Protein AF-0000000066303481 (afdb_homodimer)

pLDDT: mean 71.55, std 24.43, range [26.08, 97.5]

Solvent-accessible surface area (backbone atoms only — not comparable to full-atom values): 9190 Å² total; per-residue (Å²): 122,59,76,39,44,58,74,40,39,57,67,43,43,41,75,41,32,70,63,51,50,58,46,12,65,75,36,49,24,37,29,19,54,94,85,34,81,45,30,33,34,26,23,38,68,60,52,52,52,43,48,52,50,42,48,51,49,40,48,67,70,23,81,76,60,73,70,57,65,57,45,23,50,47,43,28,49,46,52,54,51,45,55,55,58,61,76,99,122,56,75,40,43,57,74,40,40,59,67,42,41,40,74,40,31,68,62,51,50,58,46,12,65,75,34,50,24,38,29,18,54,95,86,34,80,47,29,35,32,28,24,36,69,59,51,50,53,43,47,51,48,41,48,53,49,40,50,66,69,23,79,75,58,74,72,57,62,59,45,26,50,46,43,27,49,44,53,55,53,46,54,54,57,61,75,100

Structure (mmCIF, N/CA/C/O backbone):
data_AF-0000000066303481-model_v1
#
loop_
_entity.id
_entity.type
_entity.pdbx_description
1 polymer 'Uncharacterized protein y4eA'
#
loop_
_atom_site.group_PDB
_atom_site.id
_atom_site.type_symbol
_atom_site.label_atom_id
_atom_site.label_alt_id
_atom_site.label_comp_id
_atom_site.label_asym_id
_atom_site.label_entity_id
_atom_site.label_seq_id
_atom_site.pdbx_PDB_ins_code
_atom_site.Cartn_x
_atom_site.Cartn_y
_atom_site.Cartn_z
_atom_site.occupancy
_atom_site.B_iso_or_equiv
_atom_site.auth_seq_id
_atom_site.auth_comp_id
_atom_site.auth_asym_id
_atom_site.auth_atom_id
_atom_site.pdbx_PDB_model_num
ATOM 1 N N . MET A 1 1 ? 2.398 15.336 -16.953 1 28.69 1 MET A N 1
ATOM 2 C CA . MET A 1 1 ? 1.31 14.547 -16.375 1 28.69 1 MET A CA 1
ATOM 3 C C . MET A 1 1 ? 1.83 13.594 -15.312 1 28.69 1 MET A C 1
ATOM 5 O O . MET A 1 1 ? 2.779 12.844 -15.547 1 28.69 1 MET A O 1
ATOM 9 N N . PRO A 1 2 ? 1.836 13.961 -13.984 1 38.25 2 PRO A N 1
ATOM 10 C CA . PRO A 1 2 ? 2.475 13.031 -13.047 1 38.25 2 PRO A CA 1
ATOM 11 C C . PRO A 1 2 ? 2.137 11.57 -13.336 1 38.25 2 PRO A C 1
ATOM 13 O O . PRO A 1 2 ? 1.062 11.273 -13.867 1 38.25 2 PRO A O 1
ATOM 16 N N . ARG A 1 3 ? 2.977 10.898 -13.789 1 43.81 3 ARG A N 1
ATOM 17 C CA . ARG A 1 3 ? 2.762 9.516 -14.211 1 43.81 3 ARG A CA 1
ATOM 18 C C . ARG A 1 3 ? 2.002 8.727 -13.148 1 43.81 3 ARG A C 1
ATOM 20 O O . ARG A 1 3 ? 2.457 8.617 -12.008 1 43.81 3 ARG A O 1
ATOM 27 N N . PRO A 1 4 ? 0.592 8.773 -13.297 1 53.09 4 PRO A N 1
ATOM 28 C CA . PRO A 1 4 ? -0.228 8.102 -12.281 1 53.09 4 PRO A CA 1
ATOM 29 C C . PRO A 1 4 ? 0.255 6.688 -11.977 1 53.09 4 PRO A C 1
ATOM 31 O O . PRO A 1 4 ? 0.915 6.062 -12.812 1 53.09 4 PRO A O 1
ATOM 34 N N . GLY A 1 5 ? 0.704 6.508 -10.773 1 66.56 5 GLY A N 1
ATOM 35 C CA . GLY A 1 5 ? 1.045 5.117 -10.516 1 66.56 5 GLY A CA 1
ATOM 36 C C . GLY A 1 5 ? 0.195 4.137 -11.305 1 66.56 5 GLY A C 1
ATOM 37 O O . GLY A 1 5 ? -0.787 4.527 -11.938 1 66.56 5 GLY A O 1
ATOM 38 N N . GLY A 1 6 ? 0.645 3.021 -11.711 1 83 6 GLY A N 1
ATOM 39 C CA . GLY A 1 6 ? -0.075 1.976 -12.422 1 83 6 GLY A CA 1
ATOM 40 C C . GLY A 1 6 ? -1.286 1.466 -11.664 1 83 6 GLY A C 1
ATOM 41 O O . GLY A 1 6 ? -1.417 1.701 -10.461 1 83 6 GLY A O 1
ATOM 42 N N . SER A 1 7 ? -2.377 1.145 -12.422 1 92.75 7 SER A N 1
ATOM 43 C CA . SER A 1 7 ? -3.555 0.486 -11.867 1 92.75 7 SER A CA 1
ATOM 44 C C . SER A 1 7 ? -3.701 -0.933 -12.406 1 92.75 7 SER A C 1
ATOM 46 O O . SER A 1 7 ? -3.566 -1.162 -13.609 1 92.75 7 SER A O 1
ATOM 48 N N . TYR A 1 8 ? -3.865 -1.795 -11.531 1 96.06 8 TYR A N 1
ATOM 49 C CA . TYR A 1 8 ? -4.016 -3.205 -11.883 1 96.06 8 TYR A CA 1
ATOM 50 C C . TYR A 1 8 ? -5.168 -3.836 -11.109 1 96.06 8 TYR A C 1
ATOM 52 O O . TYR A 1 8 ? -5.57 -3.33 -10.055 1 96.06 8 TYR A O 1
ATOM 60 N N . SER A 1 9 ? -5.684 -4.887 -11.641 1 97 9 SER A N 1
ATOM 61 C CA . SER A 1 9 ? -6.734 -5.613 -10.93 1 97 9 SER A CA 1
ATOM 62 C C . SER A 1 9 ? -6.145 -6.578 -9.906 1 97 9 SER A C 1
ATOM 64 O O . SER A 1 9 ? -4.945 -6.871 -9.938 1 97 9 SER A O 1
ATOM 66 N N . THR A 1 10 ? -6.992 -7.023 -8.992 1 96.38 10 THR A N 1
ATOM 67 C CA . THR A 1 10 ? -6.57 -8.039 -8.031 1 96.38 10 THR A CA 1
ATOM 68 C C . THR A 1 10 ? -6.07 -9.289 -8.758 1 96.38 10 THR A C 1
ATOM 70 O O . THR A 1 10 ? -5.105 -9.922 -8.32 1 96.38 10 THR A O 1
ATOM 73 N N . SER A 1 11 ? -6.699 -9.578 -9.891 1 96.38 11 SER A N 1
ATOM 74 C CA . SER A 1 11 ? -6.246 -10.703 -10.695 1 96.38 11 SER A CA 1
ATOM 75 C C . SER A 1 11 ? -4.859 -10.453 -11.273 1 96.38 11 SER A C 1
ATOM 77 O O . SER A 1 11 ? -4.031 -11.359 -11.336 1 96.38 11 SER A O 1
ATOM 79 N N . ASP A 1 12 ? -4.609 -9.25 -11.688 1 96.5 12 ASP A N 1
ATOM 80 C CA . ASP A 1 12 ? -3.291 -8.883 -12.195 1 96.5 12 ASP A CA 1
ATOM 81 C C . ASP A 1 12 ? -2.227 -9.039 -11.109 1 96.5 12 ASP A C 1
ATOM 83 O O . ASP A 1 12 ? -1.104 -9.461 -11.391 1 96.5 12 ASP A O 1
ATOM 87 N N . LEU A 1 13 ? -2.562 -8.664 -9.914 1 96.5 13 LEU A N 1
ATOM 88 C CA . LEU A 1 13 ? -1.63 -8.742 -8.797 1 96.5 13 LEU A CA 1
ATOM 89 C C . LEU A 1 13 ? -1.154 -10.172 -8.578 1 96.5 13 LEU A C 1
ATOM 91 O O . LEU A 1 13 ? 0.014 -10.398 -8.258 1 96.5 13 LEU A O 1
ATOM 95 N N . SER A 1 14 ? -2.051 -11.078 -8.805 1 94.88 14 SER A N 1
ATOM 96 C CA . SER A 1 14 ? -1.718 -12.492 -8.656 1 94.88 14 SER A CA 1
ATOM 97 C C . SER A 1 14 ? -0.906 -12.992 -9.852 1 94.88 14 SER A C 1
ATOM 99 O O . SER A 1 14 ? 0.046 -13.758 -9.68 1 94.88 14 SER A O 1
ATOM 101 N N . ARG A 1 15 ? -1.188 -12.484 -11 1 95.62 15 ARG A N 1
ATOM 102 C CA . ARG A 1 15 ? -0.607 -13.023 -12.227 1 95.62 15 ARG A CA 1
ATOM 103 C C . ARG A 1 15 ? 0.709 -12.328 -12.562 1 95.62 15 ARG A C 1
ATOM 105 O O . ARG A 1 15 ? 1.621 -12.945 -13.109 1 95.62 15 ARG A O 1
ATOM 112 N N . LYS A 1 16 ? 0.738 -11.023 -12.281 1 95.75 16 LYS A N 1
ATOM 113 C CA . LYS A 1 16 ? 1.899 -10.211 -12.633 1 95.75 16 LYS A CA 1
ATOM 114 C C . LYS A 1 16 ? 2.477 -9.516 -11.398 1 95.75 16 LYS A C 1
ATOM 116 O O . LYS A 1 16 ? 2.746 -8.312 -11.422 1 95.75 16 LYS A O 1
ATOM 121 N N . SER A 1 17 ? 2.605 -10.234 -10.344 1 96.5 17 SER A N 1
ATOM 122 C CA . SER A 1 17 ? 3.045 -9.672 -9.07 1 96.5 17 SER A CA 1
ATOM 123 C C . SER A 1 17 ? 4.426 -9.031 -9.195 1 96.5 17 SER A C 1
ATOM 125 O O . SER A 1 17 ? 4.66 -7.941 -8.672 1 96.5 17 SER A O 1
ATOM 127 N N . GLY A 1 18 ? 5.305 -9.711 -9.891 1 96.06 18 GLY A N 1
ATOM 128 C CA . GLY A 1 18 ? 6.656 -9.195 -10.047 1 96.06 18 GLY A CA 1
ATOM 129 C C . GLY A 1 18 ? 6.703 -7.816 -10.672 1 96.06 18 GLY A C 1
ATOM 130 O O . GLY A 1 18 ? 7.395 -6.926 -10.172 1 96.06 18 GLY A O 1
ATOM 131 N N . ASP A 1 19 ? 5.988 -7.664 -11.766 1 96.44 19 ASP A N 1
ATOM 132 C CA . ASP A 1 19 ? 5.945 -6.387 -12.469 1 96.44 19 ASP A CA 1
ATOM 133 C C . ASP A 1 19 ? 5.301 -5.305 -11.602 1 96.44 19 ASP A C 1
ATOM 135 O O . ASP A 1 19 ? 5.789 -4.176 -11.547 1 96.44 19 ASP A O 1
ATOM 139 N N . ILE A 1 20 ? 4.246 -5.676 -10.961 1 96.56 20 ILE A N 1
ATOM 140 C CA . ILE A 1 20 ? 3.492 -4.727 -10.148 1 96.56 20 ILE A CA 1
ATOM 141 C C . ILE A 1 20 ? 4.324 -4.305 -8.938 1 96.56 20 ILE A C 1
ATOM 143 O O . ILE A 1 20 ? 4.352 -3.127 -8.578 1 96.56 20 ILE A O 1
ATOM 147 N N . ILE A 1 21 ? 5.074 -5.234 -8.336 1 96.69 21 ILE A N 1
ATOM 148 C CA . ILE A 1 21 ? 5.961 -4.957 -7.211 1 96.69 21 ILE A CA 1
ATOM 149 C C . ILE A 1 21 ? 7.066 -3.998 -7.652 1 96.69 21 ILE A C 1
ATOM 151 O O . ILE A 1 21 ? 7.355 -3.018 -6.965 1 96.69 21 ILE A O 1
ATOM 155 N N . ALA A 1 22 ? 7.605 -4.309 -8.773 1 96.5 22 ALA A N 1
ATOM 156 C CA . ALA A 1 22 ? 8.672 -3.449 -9.289 1 96.5 22 ALA A CA 1
ATOM 157 C C . ALA A 1 22 ? 8.172 -2.023 -9.5 1 96.5 22 ALA A C 1
ATOM 159 O O . ALA A 1 22 ? 8.883 -1.061 -9.195 1 96.5 22 ALA A O 1
ATOM 160 N N . GLU A 1 23 ? 6.996 -1.959 -9.992 1 94.88 23 GLU A N 1
ATOM 161 C CA . GLU A 1 23 ? 6.402 -0.645 -10.227 1 94.88 23 GLU A CA 1
ATOM 162 C C . GLU A 1 23 ? 6.113 0.07 -8.906 1 94.88 23 GLU A C 1
ATOM 164 O O . GLU A 1 23 ? 6.379 1.267 -8.773 1 94.88 23 GLU A O 1
ATOM 169 N N . ALA A 1 24 ? 5.672 -0.677 -7.973 1 95.5 24 ALA A N 1
ATOM 170 C CA . ALA A 1 24 ? 5.281 -0.119 -6.68 1 95.5 24 ALA A CA 1
ATOM 171 C C . ALA A 1 24 ? 6.496 0.387 -5.91 1 95.5 24 ALA A C 1
ATOM 173 O O . ALA A 1 24 ? 6.371 1.257 -5.043 1 95.5 24 ALA A O 1
ATOM 174 N N . LEU A 1 25 ? 7.652 -0.157 -6.191 1 94.75 25 LEU A N 1
ATOM 175 C CA . LEU A 1 25 ? 8.875 0.292 -5.539 1 94.75 25 LEU A CA 1
ATOM 176 C C . LEU A 1 25 ? 9.258 1.695 -6 1 94.75 25 LEU A C 1
ATOM 178 O O . LEU A 1 25 ? 9.977 2.408 -5.301 1 94.75 25 LEU A O 1
ATOM 182 N N . ARG A 1 26 ? 8.664 2.059 -7.141 1 92.5 26 ARG A N 1
ATOM 183 C CA . ARG A 1 26 ? 9.008 3.355 -7.715 1 92.5 26 ARG A CA 1
ATOM 184 C C . ARG A 1 26 ? 7.902 4.375 -7.473 1 92.5 26 ARG A C 1
ATOM 186 O O . ARG A 1 26 ? 8.172 5.566 -7.316 1 92.5 26 ARG A O 1
ATOM 193 N N . HIS A 1 27 ? 6.684 3.863 -7.59 1 90.25 27 HIS A N 1
ATOM 194 C CA . HIS A 1 27 ? 5.527 4.73 -7.379 1 90.25 27 HIS A CA 1
ATOM 195 C C . HIS A 1 27 ? 4.332 3.936 -6.859 1 90.25 27 HIS A C 1
ATOM 197 O O . HIS A 1 27 ? 4.238 2.729 -7.09 1 90.25 27 HIS A O 1
ATOM 203 N N . PRO A 1 28 ? 3.469 4.586 -6.203 1 93.25 28 PRO A N 1
ATOM 204 C CA . PRO A 1 28 ? 2.279 3.891 -5.707 1 93.25 28 PRO A CA 1
ATOM 205 C C . PRO A 1 28 ? 1.442 3.277 -6.828 1 93.25 28 PRO A C 1
ATOM 207 O O . PRO A 1 28 ? 1.295 3.879 -7.895 1 93.25 28 PRO A O 1
ATOM 210 N N . VAL A 1 29 ? 0.981 2.082 -6.574 1 94.81 29 VAL A N 1
ATOM 211 C CA . VAL A 1 29 ? 0.167 1.351 -7.539 1 94.81 29 VAL A CA 1
ATOM 212 C C . VAL A 1 29 ? -1.215 1.077 -6.949 1 94.81 29 VAL A C 1
ATOM 214 O O . VAL A 1 29 ? -1.33 0.593 -5.824 1 94.81 29 VAL A O 1
ATOM 217 N N . THR A 1 30 ? -2.217 1.369 -7.773 1 96.06 30 THR A N 1
ATOM 218 C CA . THR A 1 30 ? -3.59 1.139 -7.34 1 96.06 30 THR A CA 1
ATOM 219 C C . THR A 1 30 ? -4.07 -0.242 -7.773 1 96.06 30 THR A C 1
ATOM 221 O O . THR A 1 30 ? -3.855 -0.648 -8.922 1 96.06 30 THR A O 1
ATOM 224 N N . ILE A 1 31 ? -4.609 -0.899 -6.848 1 96.75 31 ILE A N 1
ATOM 225 C CA . ILE A 1 31 ? -5.191 -2.211 -7.117 1 96.75 31 ILE A CA 1
ATOM 226 C C . ILE A 1 31 ? -6.715 -2.111 -7.121 1 96.75 31 ILE A C 1
ATOM 228 O O . ILE A 1 31 ? -7.312 -1.632 -6.152 1 96.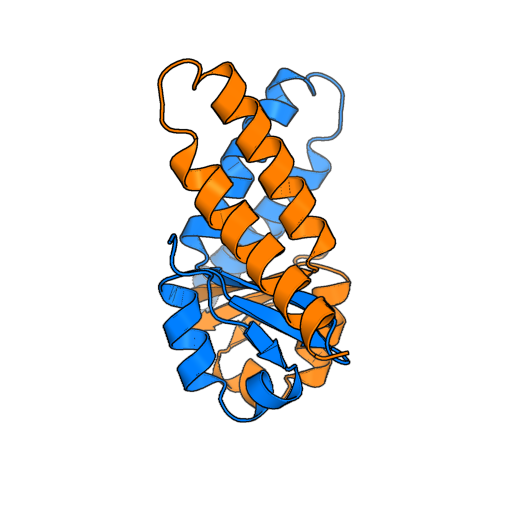75 31 ILE A O 1
ATOM 232 N N . THR A 1 32 ? -7.316 -2.621 -8.242 1 97.12 32 THR A N 1
ATOM 233 C CA . THR A 1 32 ? -8.758 -2.488 -8.422 1 97.12 32 THR A CA 1
ATOM 234 C C . THR A 1 32 ? -9.453 -3.834 -8.227 1 97.12 32 THR A C 1
ATOM 236 O O . THR A 1 32 ? -8.852 -4.887 -8.438 1 97.12 32 THR A O 1
ATOM 239 N N . GLN A 1 33 ? -10.656 -3.752 -7.684 1 94.88 33 GLN A N 1
ATOM 240 C CA . GLN A 1 33 ? -11.594 -4.867 -7.641 1 94.88 33 GLN A CA 1
ATOM 241 C C . GLN A 1 33 ? -12.883 -4.531 -8.383 1 94.88 33 GLN A C 1
ATOM 243 O O . GLN A 1 33 ? -13.531 -3.521 -8.086 1 94.88 33 GLN A O 1
ATOM 248 N N . ARG A 1 34 ? -13.172 -5.324 -9.219 1 93.5 34 ARG A N 1
ATOM 249 C CA . ARG A 1 34 ? -14.359 -5.078 -10.031 1 93.5 34 ARG A CA 1
ATOM 250 C C . ARG A 1 34 ? -14.32 -3.68 -10.641 1 93.5 34 ARG A C 1
ATOM 252 O O . ARG A 1 34 ? -15.289 -2.924 -10.539 1 93.5 34 ARG A O 1
ATOM 259 N N . ASN A 1 35 ? -13.234 -3.344 -11.031 1 91.44 35 ASN A N 1
ATOM 260 C CA . ASN A 1 35 ? -12.992 -2.113 -11.781 1 91.44 35 ASN A CA 1
ATOM 261 C C . ASN A 1 35 ? -13.055 -0.888 -10.875 1 91.44 35 ASN A C 1
ATOM 263 O O . ASN A 1 35 ? -13.242 0.233 -11.352 1 91.44 35 ASN A O 1
ATOM 267 N N . LYS A 1 36 ? -13.023 -1.056 -9.656 1 93.81 36 LYS A N 1
ATOM 268 C CA . LYS A 1 3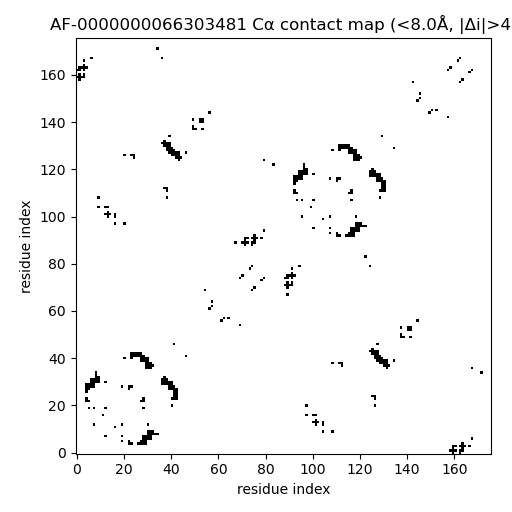6 ? -12.969 0.031 -8.68 1 93.81 36 LYS A CA 1
ATOM 269 C C . LYS A 1 36 ? -11.688 -0.035 -7.852 1 93.81 36 LYS A C 1
ATOM 271 O O . LYS A 1 36 ? -11.281 -1.114 -7.422 1 93.81 36 LYS A O 1
ATOM 276 N N . PRO A 1 37 ? -11.109 1.095 -7.637 1 94.62 37 PRO A N 1
ATOM 277 C CA . PRO A 1 37 ? -9.93 1.104 -6.77 1 94.62 37 PRO A CA 1
ATOM 278 C C . PRO A 1 37 ? -10.25 0.675 -5.34 1 94.62 37 PRO A C 1
ATOM 280 O O . PRO A 1 37 ? -11.133 1.25 -4.699 1 94.62 37 PRO A O 1
ATOM 283 N N . ARG A 1 38 ? -9.555 -0.315 -4.863 1 96.62 38 ARG A N 1
ATOM 284 C CA . ARG A 1 38 ? -9.852 -0.819 -3.527 1 96.62 38 ARG A CA 1
ATOM 285 C C . ARG A 1 38 ? -8.609 -0.796 -2.643 1 96.62 38 ARG A C 1
ATOM 287 O O . ARG A 1 38 ? -8.711 -0.626 -1.425 1 96.62 38 ARG A O 1
ATOM 294 N N . LEU A 1 39 ? -7.414 -1.005 -3.295 1 97.5 39 LEU A N 1
ATOM 295 C CA . LEU A 1 39 ? -6.176 -1.108 -2.529 1 97.5 39 LEU A CA 1
ATOM 296 C C . LEU A 1 39 ? -5.062 -0.294 -3.184 1 97.5 39 LEU A C 1
ATOM 298 O O . LEU A 1 39 ? -5.18 0.104 -4.344 1 97.5 39 LEU A O 1
ATOM 302 N N . VAL A 1 40 ? -4.004 -0.068 -2.377 1 96.44 40 VAL A N 1
ATOM 303 C CA . VAL A 1 40 ? -2.82 0.613 -2.889 1 96.44 40 VAL A CA 1
ATOM 304 C C . VAL A 1 40 ? -1.562 -0.096 -2.393 1 96.44 40 VAL A C 1
ATOM 306 O O . VAL A 1 40 ? -1.479 -0.482 -1.225 1 96.44 40 VAL A O 1
ATOM 309 N N . LEU A 1 41 ? -0.744 -0.271 -3.27 1 96.94 41 LEU A N 1
ATOM 310 C CA . LEU A 1 41 ? 0.572 -0.835 -2.99 1 96.94 41 LEU A CA 1
ATOM 311 C C . LEU A 1 41 ? 1.663 0.217 -3.162 1 96.94 41 LEU A C 1
ATOM 313 O O . LEU A 1 41 ? 1.76 0.851 -4.215 1 96.94 41 LEU A O 1
ATOM 317 N N . LEU A 1 42 ? 2.453 0.466 -2.143 1 94.5 42 LEU A N 1
ATOM 318 C CA . LEU A 1 42 ? 3.525 1.445 -2.285 1 94.5 42 LEU A CA 1
ATOM 319 C C . LEU A 1 42 ? 4.754 1.027 -1.483 1 94.5 42 LEU A C 1
ATOM 321 O O . LEU A 1 42 ? 4.676 0.118 -0.653 1 94.5 42 LEU A O 1
ATOM 325 N N . ASN A 1 43 ? 5.805 1.662 -1.803 1 94.94 43 ASN A N 1
ATOM 326 C CA . ASN A 1 43 ? 7.07 1.378 -1.139 1 94.94 43 ASN A CA 1
ATOM 327 C C . ASN A 1 43 ? 7.027 1.754 0.34 1 94.94 43 ASN A C 1
ATOM 329 O O . ASN A 1 43 ? 6.418 2.76 0.711 1 94.94 43 ASN A O 1
ATOM 333 N N . ILE A 1 44 ? 7.695 1.083 1.106 1 94.56 44 ILE A N 1
ATOM 334 C CA . ILE A 1 44 ? 7.629 1.231 2.557 1 94.56 44 ILE A CA 1
ATOM 335 C C . ILE A 1 44 ? 8.156 2.607 2.959 1 94.56 44 ILE A C 1
ATOM 337 O O . ILE A 1 44 ? 7.664 3.213 3.912 1 94.56 44 ILE A O 1
ATOM 341 N N . ASP A 1 45 ? 9.156 3.098 2.338 1 89.75 45 ASP A N 1
ATOM 342 C CA . ASP A 1 45 ? 9.727 4.402 2.65 1 89.75 45 ASP A CA 1
ATOM 343 C C . ASP A 1 45 ? 8.695 5.512 2.484 1 89.75 45 ASP A C 1
ATOM 345 O O . ASP A 1 45 ? 8.586 6.398 3.332 1 89.75 45 ASP A O 1
ATOM 349 N N . ASP A 1 46 ? 7.941 5.41 1.439 1 87 46 ASP A N 1
ATOM 350 C CA . ASP A 1 46 ? 6.887 6.387 1.181 1 87 46 ASP A CA 1
ATOM 351 C C . ASP A 1 46 ? 5.797 6.312 2.246 1 87 46 ASP A C 1
ATOM 353 O O . ASP A 1 46 ? 5.285 7.344 2.693 1 87 46 ASP A O 1
ATOM 357 N N . TYR A 1 47 ? 5.492 5.148 2.521 1 90.31 47 TYR A N 1
ATOM 358 C CA . TYR A 1 47 ? 4.469 4.945 3.541 1 90.31 47 TYR A CA 1
ATOM 359 C C . TYR A 1 47 ? 4.902 5.543 4.875 1 90.31 47 TYR A C 1
ATOM 361 O O . TYR A 1 47 ? 4.125 6.23 5.539 1 90.31 47 TYR A O 1
ATOM 369 N N . GLU A 1 48 ? 6.137 5.328 5.27 1 85.12 48 GLU A N 1
ATOM 370 C CA . GLU A 1 48 ? 6.676 5.852 6.52 1 85.12 48 GLU A CA 1
ATOM 371 C C . GLU A 1 48 ? 6.68 7.379 6.52 1 85.12 48 GLU A C 1
ATOM 373 O O . GLU A 1 48 ? 6.391 8.008 7.543 1 85.12 48 GLU A O 1
ATOM 378 N N . ARG A 1 49 ? 7.004 7.938 5.477 1 84.06 49 ARG A N 1
ATOM 379 C CA . ARG A 1 49 ? 6.992 9.391 5.344 1 84.06 49 ARG A CA 1
ATOM 380 C C . ARG A 1 49 ? 5.59 9.945 5.559 1 84.06 49 ARG A C 1
ATOM 382 O O . ARG A 1 49 ? 5.414 10.953 6.258 1 84.06 49 ARG A O 1
ATOM 389 N N . LEU A 1 50 ? 4.652 9.312 4.965 1 82 50 LEU A N 1
ATOM 390 C CA . LEU A 1 50 ? 3.26 9.719 5.109 1 82 50 LEU A CA 1
ATOM 391 C C . LEU A 1 50 ? 2.801 9.594 6.559 1 82 50 LEU A C 1
ATOM 393 O O . LEU A 1 50 ? 2.113 10.469 7.078 1 82 50 LEU A O 1
ATOM 397 N N . MET A 1 51 ? 3.256 8.516 7.117 1 82.62 51 MET A N 1
ATOM 398 C CA . MET A 1 51 ? 2.855 8.227 8.492 1 82.62 51 MET A CA 1
ATOM 399 C C . MET A 1 51 ? 3.475 9.227 9.461 1 82.62 51 MET A C 1
ATOM 401 O O . MET A 1 51 ? 2.838 9.633 10.438 1 82.62 51 MET A O 1
ATOM 405 N N . ARG A 1 52 ? 4.695 9.57 9.25 1 77.12 52 ARG A N 1
ATOM 406 C CA . ARG A 1 52 ? 5.387 10.547 10.094 1 77.12 52 ARG A CA 1
ATOM 407 C C . ARG A 1 52 ? 4.676 11.898 10.055 1 77.12 52 ARG A C 1
ATOM 409 O O . ARG A 1 52 ? 4.562 12.57 11.086 1 77.12 52 ARG A O 1
ATOM 416 N N . GLN A 1 53 ? 4.266 12.188 8.977 1 71.75 53 GLN A N 1
ATOM 417 C CA . GLN A 1 53 ? 3.582 13.469 8.82 1 71.75 53 GLN A CA 1
ATOM 418 C C . GLN A 1 53 ? 2.197 13.438 9.469 1 71.75 53 GLN A C 1
ATOM 420 O O . GLN A 1 53 ? 1.741 14.43 10.023 1 71.75 53 GLN A O 1
ATOM 425 N N . TYR A 1 54 ? 1.647 12.336 9.266 1 70.06 54 TYR A N 1
ATOM 426 C CA . TYR A 1 54 ? 0.349 12.133 9.898 1 70.06 54 TYR A CA 1
ATOM 427 C C . TYR A 1 54 ? 0.455 12.234 11.414 1 70.06 54 TYR A C 1
ATOM 429 O O . TYR A 1 54 ? -0.382 12.867 12.062 1 70.06 54 TYR A O 1
ATOM 437 N N . ASP A 1 55 ? 1.507 11.539 11.938 1 65.75 55 ASP A N 1
ATOM 438 C CA . ASP A 1 55 ? 1.737 11.539 13.383 1 65.75 55 ASP A CA 1
ATOM 439 C C . ASP A 1 55 ? 2.041 12.953 13.891 1 65.75 55 ASP A C 1
ATOM 441 O O . ASP A 1 55 ? 1.613 13.328 14.984 1 65.75 55 ASP A O 1
ATOM 445 N N . ALA A 1 56 ? 2.787 13.711 13.203 1 60.94 56 ALA A N 1
ATOM 446 C CA . ALA A 1 56 ? 3.168 15.062 13.602 1 60.94 56 ALA A CA 1
ATOM 447 C C . ALA A 1 56 ? 1.938 15.945 13.773 1 60.94 56 ALA A C 1
ATOM 449 O O . ALA A 1 56 ? 1.885 16.766 14.695 1 60.94 56 ALA A O 1
ATOM 450 N N . ARG A 1 57 ? 1.035 15.82 12.969 1 58.06 57 ARG A N 1
ATOM 451 C CA . ARG A 1 57 ? -0.182 16.609 13.078 1 58.06 57 ARG A CA 1
ATOM 452 C C . ARG A 1 57 ? -1.046 16.125 14.242 1 58.06 57 ARG A C 1
ATOM 454 O O . ARG A 1 57 ? -1.772 16.922 14.852 1 58.06 57 ARG A O 1
ATOM 461 N N . SER A 1 58 ? -1.011 14.82 14.203 1 56.53 58 SER A N 1
ATOM 462 C CA . SER A 1 58 ? -1.803 14.289 15.312 1 56.53 58 SER A CA 1
ATOM 463 C C . SER A 1 58 ? -1.232 14.727 16.656 1 56.53 58 SER A C 1
ATOM 465 O O . SER A 1 58 ? -1.979 14.93 17.609 1 56.53 58 SER A O 1
ATOM 467 N N . VAL A 1 59 ? 0.056 14.727 16.719 1 52.56 59 VAL A N 1
ATOM 468 C CA . VAL A 1 59 ? 0.692 15.211 17.953 1 52.56 59 VAL A CA 1
ATOM 469 C C . VAL A 1 59 ? 0.427 16.703 18.109 1 52.56 59 VAL A C 1
ATOM 471 O O . VAL A 1 59 ? 0.253 17.188 19.234 1 52.56 59 VAL A O 1
ATOM 474 N N . GLY A 1 60 ? 0.492 17.375 17.078 1 47.62 60 GLY A N 1
ATOM 475 C CA . GLY A 1 60 ? 0.159 18.766 17.281 1 47.62 60 GLY A CA 1
ATOM 476 C C . GLY A 1 60 ? -1.268 18.984 17.75 1 47.62 60 GLY A C 1
ATOM 477 O O . GLY A 1 60 ? -1.523 19.844 18.594 1 47.62 60 GLY A O 1
ATOM 478 N N . THR A 1 61 ? -2.236 18.453 17 1 45.53 61 THR A N 1
ATOM 479 C CA . THR A 1 61 ? -3.594 18.594 17.516 1 45.53 61 THR A CA 1
ATOM 480 C C . THR A 1 61 ? -3.834 17.656 18.688 1 45.53 61 THR A C 1
ATOM 482 O O . THR A 1 61 ? -4.785 17.844 19.453 1 45.53 61 THR A O 1
ATOM 485 N N . LEU A 1 62 ? -3.396 16.375 18.531 1 44.91 62 LEU A N 1
ATOM 486 C CA . LEU A 1 62 ? -3.609 15.438 19.641 1 44.91 62 LEU A CA 1
ATOM 487 C C . LEU A 1 62 ? -2.676 15.75 20.797 1 44.91 62 LEU A C 1
ATOM 489 O O . LEU A 1 62 ? -1.534 15.281 20.828 1 44.91 62 LEU A O 1
ATOM 493 N N . GLU A 1 63 ? -2.342 16.734 21.422 1 41.78 63 GLU A N 1
ATOM 494 C CA . GLU A 1 63 ? -2.24 16.672 22.875 1 41.78 63 GLU A CA 1
ATOM 495 C C . GLU A 1 63 ? -3.195 15.625 23.453 1 41.78 63 GLU A C 1
ATOM 497 O O . GLU A 1 63 ? -2.875 14.953 24.438 1 41.78 63 GLU A O 1
ATOM 502 N N . THR A 1 64 ? -4.578 15.547 23.156 1 39.97 64 THR A N 1
ATOM 503 C CA . THR A 1 64 ? -5.516 14.609 23.766 1 39.97 64 THR A CA 1
ATOM 504 C C . THR A 1 64 ? -5.605 13.32 22.953 1 39.97 64 THR A C 1
ATOM 506 O O . THR A 1 64 ? -6.094 12.305 23.453 1 39.97 64 THR A O 1
ATOM 509 N N . LEU A 1 65 ? -5.867 13.344 21.719 1 41.47 65 LEU A N 1
ATOM 510 C CA . LEU A 1 65 ? -6.305 12.164 20.969 1 41.47 65 LEU A CA 1
ATOM 511 C C . LEU A 1 65 ? -5.172 11.148 20.859 1 41.47 65 LEU A C 1
ATOM 513 O O . LEU A 1 65 ? -4.004 11.516 20.766 1 41.47 65 LEU A O 1
ATOM 517 N N . PRO A 1 66 ? -5.398 9.742 21 1 43.34 66 PRO A N 1
ATOM 518 C CA . PRO A 1 66 ? -4.73 8.539 21.5 1 43.34 66 PRO A CA 1
ATOM 519 C C . PRO A 1 66 ? -3.5 8.164 20.688 1 43.34 66 PRO A C 1
ATOM 521 O O . PRO A 1 66 ? -3.479 8.375 19.469 1 43.34 66 PRO A O 1
ATOM 524 N N . GLY A 1 67 ? -2.182 8.258 21.047 1 42.22 67 GLY A N 1
ATOM 525 C CA . GLY A 1 67 ? -0.97 7.461 20.953 1 42.22 67 GLY A CA 1
ATOM 526 C C . GLY A 1 67 ? -1.206 6.082 20.375 1 42.22 67 GLY A C 1
ATOM 527 O O . GLY A 1 67 ? -0.277 5.281 20.266 1 42.22 67 GLY A O 1
ATOM 528 N N . GLU A 1 68 ? -2.439 5.672 20.328 1 42.81 68 GLU A N 1
ATOM 529 C CA . GLU A 1 68 ? -2.832 4.305 20 1 42.81 68 GLU A CA 1
ATOM 530 C C . GLU A 1 68 ? -2.646 4.012 18.516 1 42.81 68 GLU A C 1
ATOM 532 O O . GLU A 1 68 ? -2.268 2.9 18.141 1 42.81 68 GLU A O 1
ATOM 537 N N . LEU A 1 69 ? -2.922 5.004 17.641 1 44.22 69 LEU A N 1
ATOM 538 C CA . LEU A 1 69 ? -2.766 4.668 16.219 1 44.22 69 LEU A CA 1
ATOM 539 C C . LEU A 1 69 ? -1.292 4.57 15.844 1 44.22 69 LEU A C 1
ATOM 541 O O . LEU A 1 69 ? -0.901 3.697 15.07 1 44.22 69 LEU A O 1
ATOM 545 N N . LEU A 1 70 ? -0.44 5.52 16.438 1 47.53 70 LEU A N 1
ATOM 546 C CA . LEU A 1 70 ? 0.998 5.449 16.188 1 47.53 70 LEU A CA 1
ATOM 547 C C . LEU A 1 70 ? 1.577 4.148 16.734 1 47.53 70 LEU A C 1
ATOM 549 O O . LEU A 1 70 ? 2.43 3.529 16.094 1 47.53 70 LEU A O 1
ATOM 553 N N . ASN A 1 71 ? 1.085 3.766 17.969 1 47.59 71 ASN A N 1
ATOM 554 C CA . ASN A 1 71 ? 1.557 2.529 18.578 1 47.59 71 ASN A CA 1
ATOM 555 C C . ASN A 1 71 ? 1.258 1.317 17.703 1 47.59 71 ASN A C 1
ATOM 557 O O . ASN A 1 71 ? 2.059 0.383 17.625 1 47.59 71 ASN A O 1
ATOM 561 N N . GLU A 1 72 ? 0.095 1.404 17.078 1 44.97 72 GLU A N 1
ATOM 562 C CA . GLU A 1 72 ? -0.233 0.272 16.219 1 44.97 72 GLU A CA 1
ATOM 563 C C . GLU A 1 72 ? 0.683 0.222 14.992 1 44.97 72 GLU A C 1
ATOM 565 O O . GLU A 1 72 ? 1.09 -0.857 14.562 1 44.97 72 GLU A O 1
ATOM 570 N N . PHE A 1 73 ? 1.006 1.343 14.484 1 48.94 73 PHE A N 1
ATOM 571 C CA . PHE A 1 73 ? 1.934 1.374 13.359 1 48.94 73 PHE A CA 1
ATOM 572 C C . PHE A 1 73 ? 3.355 1.076 13.82 1 48.94 73 PHE A C 1
ATOM 574 O O . PHE A 1 73 ? 4.078 0.315 13.172 1 48.94 73 PHE A O 1
ATOM 581 N N . GLU A 1 74 ? 3.748 1.783 14.867 1 48.88 74 GLU A N 1
ATOM 582 C CA . GLU A 1 74 ? 5.059 1.491 15.445 1 48.88 74 GLU A CA 1
ATOM 583 C C . GLU A 1 74 ? 5.16 0.029 15.867 1 48.88 74 GLU A C 1
ATOM 585 O O . GLU A 1 74 ? 6.215 -0.593 15.719 1 48.88 74 GLU A O 1
ATOM 590 N N . ALA A 1 75 ? 4.102 -0.439 16.5 1 45.78 75 ALA A N 1
ATOM 591 C CA . ALA A 1 75 ? 4.07 -1.846 16.891 1 45.78 75 ALA A CA 1
ATOM 592 C C . ALA A 1 75 ? 4.148 -2.756 15.672 1 45.78 75 ALA A C 1
ATOM 594 O O . ALA A 1 75 ? 4.762 -3.822 15.727 1 45.78 75 ALA A O 1
ATOM 595 N N . ALA A 1 76 ? 3.555 -2.309 14.711 1 43.72 76 ALA A N 1
ATOM 596 C CA . ALA A 1 76 ? 3.619 -3.092 13.484 1 43.72 76 ALA A CA 1
ATOM 597 C C . ALA A 1 76 ? 5.016 -3.039 12.875 1 43.72 76 ALA A C 1
ATOM 599 O O . ALA A 1 76 ? 5.551 -4.062 12.438 1 43.72 76 ALA A O 1
ATOM 600 N N . VAL A 1 77 ? 5.625 -1.855 12.938 1 48.53 77 VAL A N 1
ATOM 601 C CA . VAL A 1 77 ? 6.988 -1.682 12.445 1 48.53 77 VAL A CA 1
ATOM 602 C C . VAL A 1 77 ? 7.965 -2.379 13.391 1 48.53 77 VAL A C 1
ATOM 604 O O . VAL A 1 77 ? 8.914 -3.025 12.938 1 48.53 77 VAL A O 1
ATOM 607 N N . ASP A 1 78 ? 7.852 -2.08 14.617 1 49.03 78 ASP A N 1
ATOM 608 C CA . ASP A 1 78 ? 8.703 -2.686 15.641 1 49.03 78 ASP A CA 1
ATOM 609 C C . ASP A 1 78 ? 8.578 -4.207 15.625 1 49.03 78 ASP A C 1
ATOM 611 O O . ASP A 1 78 ? 9.57 -4.918 15.828 1 49.03 78 ASP A O 1
ATOM 615 N N . ALA A 1 79 ? 7.352 -4.695 15.656 1 41.47 79 ALA A N 1
ATOM 616 C CA . ALA A 1 79 ? 7.18 -6.141 15.562 1 41.47 79 ALA A CA 1
ATOM 617 C C . ALA A 1 79 ? 7.887 -6.695 14.328 1 41.47 79 ALA A C 1
ATOM 619 O O . ALA A 1 79 ? 8.445 -7.793 14.367 1 41.47 79 ALA A O 1
ATOM 620 N N . TYR A 1 80 ? 7.777 -5.969 13.32 1 44.38 80 TYR A N 1
ATOM 621 C CA . TYR A 1 80 ? 8.453 -6.355 12.086 1 44.38 80 TYR A CA 1
ATOM 622 C C . TYR A 1 80 ? 9.961 -6.273 12.242 1 44.38 80 TYR A C 1
ATOM 624 O O . TYR A 1 80 ? 10.703 -7.055 11.633 1 44.38 80 TYR A O 1
ATOM 632 N N . GLY A 1 81 ? 10.336 -5.223 12.703 1 43.53 81 GLY A N 1
ATOM 633 C CA . GLY A 1 81 ? 11.766 -5.117 12.969 1 43.53 81 GLY A CA 1
ATOM 634 C C . GLY A 1 81 ? 12.258 -6.113 14 1 43.53 81 GLY A C 1
ATOM 635 O O . GLY A 1 81 ? 13.406 -6.551 13.953 1 43.53 81 GLY A O 1
ATOM 636 N N . GLU A 1 82 ? 11.5 -6.254 14.992 1 43.59 82 GLU A N 1
ATOM 637 C CA . GLU A 1 82 ? 11.977 -7.164 16.031 1 43.59 82 GLU A CA 1
ATOM 638 C C . GLU A 1 82 ? 11.969 -8.609 15.531 1 43.59 82 GLU A C 1
ATOM 640 O O . GLU A 1 82 ? 12.75 -9.438 16 1 43.59 82 GLU A O 1
ATOM 645 N N . THR A 1 83 ? 11.047 -8.898 14.781 1 41.16 83 THR A N 1
ATOM 646 C CA . THR A 1 83 ? 11.141 -10.305 14.398 1 41.16 83 THR A CA 1
ATOM 647 C C . THR A 1 83 ? 12.406 -10.562 13.586 1 41.16 83 THR A C 1
ATOM 649 O O . THR A 1 83 ? 12.883 -11.695 13.516 1 41.16 83 THR A O 1
ATOM 652 N N . ASP A 1 84 ? 12.828 -9.664 12.867 1 39.06 84 ASP A N 1
ATOM 653 C CA . ASP A 1 84 ? 14.094 -9.961 12.203 1 39.06 84 ASP A CA 1
ATOM 654 C C . ASP A 1 84 ? 15.242 -10.031 13.211 1 39.06 84 ASP A C 1
ATOM 656 O O . ASP A 1 84 ? 16.234 -10.727 12.984 1 39.06 84 ASP A O 1
ATOM 660 N N . GLU A 1 85 ? 15.156 -9.32 14.195 1 39.06 85 GLU A N 1
ATOM 661 C CA . GLU A 1 85 ? 16.344 -9.383 15.047 1 39.06 85 GLU A CA 1
ATOM 662 C C . GLU A 1 85 ? 16.438 -10.734 15.75 1 39.06 85 GLU A C 1
ATOM 664 O O . GLU A 1 85 ? 17.5 -11.102 16.25 1 39.06 85 GLU A O 1
ATOM 669 N N . THR A 1 86 ? 15.352 -11.18 16.062 1 36.06 86 THR A N 1
ATOM 670 C CA . THR A 1 86 ? 15.586 -12.344 16.906 1 36.06 86 THR A CA 1
ATOM 671 C C . THR A 1 86 ? 16.047 -13.531 16.062 1 36.06 86 THR A C 1
ATOM 673 O O . THR A 1 86 ? 16.625 -14.484 16.594 1 36.06 86 THR A O 1
ATOM 676 N N . ASN A 1 87 ? 15.508 -13.766 14.977 1 34.97 87 ASN A N 1
ATOM 677 C CA . ASN A 1 87 ? 15.977 -15.055 14.469 1 34.97 87 ASN A CA 1
ATOM 678 C C . ASN A 1 87 ? 17.375 -14.938 13.867 1 34.97 87 ASN A C 1
ATOM 680 O O . ASN A 1 87 ? 17.875 -15.883 13.258 1 34.97 87 ASN A O 1
ATOM 684 N N . ARG A 1 88 ? 17.969 -13.742 13.891 1 26.08 88 ARG A N 1
ATOM 685 C CA . ARG A 1 88 ? 19.359 -14.055 13.602 1 26.08 88 ARG A CA 1
ATOM 686 C C . ARG A 1 88 ? 20.047 -14.672 14.812 1 26.08 88 ARG A C 1
ATOM 688 O O . ARG A 1 88 ? 19.781 -14.273 15.953 1 26.08 88 ARG A O 1
ATOM 695 N N . MET B 1 1 ? -2.289 -5 22.047 1 29.11 1 MET B N 1
ATOM 696 C CA . MET B 1 1 ? -1.205 -4.961 21.062 1 29.11 1 MET B CA 1
ATOM 697 C C . MET B 1 1 ? -1.744 -4.68 19.672 1 29.11 1 MET B C 1
ATOM 699 O O . MET B 1 1 ? -2.672 -5.348 19.203 1 29.11 1 MET B O 1
ATOM 703 N N . PRO B 1 2 ? -1.786 -3.395 19.172 1 38.62 2 PRO B N 1
ATOM 704 C CA . PRO B 1 2 ? -2.443 -3.195 17.875 1 38.62 2 PRO B CA 1
ATOM 705 C C . PRO B 1 2 ? -2.096 -4.285 16.859 1 38.62 2 PRO B C 1
ATOM 707 O O . PRO B 1 2 ? -1.003 -4.855 16.906 1 38.62 2 PRO B O 1
ATOM 710 N N . ARG B 1 3 ? -2.932 -5.066 16.594 1 43.91 3 ARG B N 1
ATOM 711 C CA . ARG B 1 3 ? -2.701 -6.211 15.719 1 43.91 3 ARG B CA 1
ATOM 712 C C . ARG B 1 3 ? -1.938 -5.793 14.469 1 43.91 3 ARG B C 1
ATOM 714 O O . ARG B 1 3 ? -2.385 -4.918 13.719 1 43.91 3 ARG B O 1
ATOM 721 N N . PRO B 1 4 ? -0.527 -5.902 14.602 1 53.22 4 PRO B N 1
ATOM 722 C CA . PRO B 1 4 ? 0.3 -5.461 13.477 1 53.22 4 PRO B CA 1
ATOM 723 C C . PRO B 1 4 ? -0.183 -6.02 12.141 1 53.22 4 PRO B C 1
ATOM 725 O O . PRO B 1 4 ? -0.843 -7.059 12.102 1 53.22 4 PRO B O 1
ATOM 728 N N . GLY B 1 5 ? -0.628 -5.133 11.297 1 66.31 5 GLY B N 1
ATOM 729 C CA . GLY B 1 5 ? -0.964 -5.719 10.008 1 66.31 5 GLY B CA 1
ATOM 730 C C . GLY B 1 5 ? -0.109 -6.922 9.656 1 66.31 5 GLY B C 1
ATOM 731 O 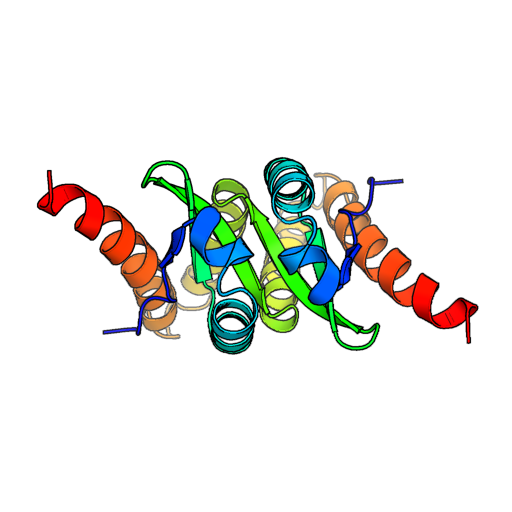O . GLY B 1 5 ? 0.875 -7.211 10.344 1 66.31 5 GLY B O 1
ATOM 732 N N . GLY B 1 6 ? -0.542 -7.895 8.992 1 83.25 6 GLY B N 1
ATOM 733 C CA . GLY B 1 6 ? 0.186 -9.062 8.539 1 83.25 6 GLY B CA 1
ATOM 734 C C . GLY B 1 6 ? 1.392 -8.727 7.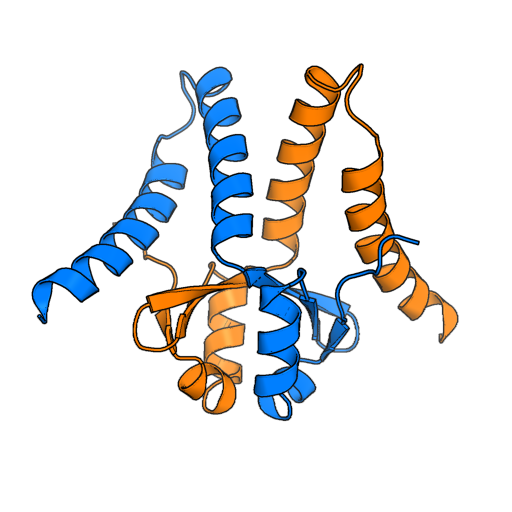684 1 83.25 6 GLY B C 1
ATOM 735 O O . GLY B 1 6 ? 1.517 -7.598 7.199 1 83.25 6 GLY B O 1
ATOM 736 N N . SER B 1 7 ? 2.48 -9.523 7.828 1 92.75 7 SER B N 1
ATOM 737 C CA . SER B 1 7 ? 3.652 -9.438 6.965 1 92.75 7 SER B CA 1
ATOM 738 C C . SER B 1 7 ? 3.803 -10.68 6.102 1 92.75 7 SER B C 1
ATOM 740 O O . SER B 1 7 ? 3.674 -11.805 6.594 1 92.75 7 SER B O 1
ATOM 742 N N . TYR B 1 8 ? 3.977 -10.445 4.914 1 96.06 8 TYR B N 1
ATOM 743 C CA . TYR B 1 8 ? 4.129 -11.523 3.945 1 96.06 8 TYR B CA 1
ATOM 744 C C . TYR B 1 8 ? 5.281 -11.242 2.986 1 96.06 8 TYR B C 1
ATOM 746 O O . TYR B 1 8 ? 5.676 -10.086 2.809 1 96.06 8 TYR B O 1
ATOM 754 N N . SER B 1 9 ? 5.801 -12.273 2.418 1 97 9 SER B N 1
ATOM 755 C CA . SER B 1 9 ? 6.852 -12.094 1.419 1 97 9 SER B CA 1
ATOM 756 C C . SER B 1 9 ? 6.262 -11.797 0.044 1 97 9 SER B C 1
ATOM 758 O O . SER B 1 9 ? 5.066 -12 -0.183 1 97 9 SER B O 1
ATOM 760 N N . THR B 1 10 ? 7.109 -11.289 -0.838 1 96.38 10 THR B N 1
ATOM 761 C CA . THR B 1 10 ? 6.688 -11.078 -2.219 1 96.38 10 THR B CA 1
ATOM 762 C C . THR B 1 10 ? 6.188 -12.383 -2.836 1 96.38 10 THR B C 1
ATOM 764 O O . THR B 1 10 ? 5.223 -12.383 -3.6 1 96.38 10 THR B O 1
ATOM 767 N N . SER B 1 11 ? 6.832 -13.477 -2.434 1 96.38 11 SER B N 1
ATOM 768 C CA . SER B 1 11 ? 6.379 -14.781 -2.914 1 96.38 11 SER B CA 1
ATOM 769 C C . SER B 1 11 ? 4.996 -15.117 -2.373 1 96.38 11 SER B C 1
ATOM 771 O O . SER B 1 11 ? 4.168 -15.688 -3.086 1 96.38 11 SER B O 1
ATOM 773 N N . ASP B 1 12 ? 4.746 -14.789 -1.152 1 96.5 12 ASP B N 1
ATOM 774 C CA . ASP B 1 12 ? 3.43 -15.008 -0.564 1 96.5 12 ASP B CA 1
ATOM 775 C C . ASP B 1 12 ? 2.361 -14.203 -1.301 1 96.5 12 ASP B C 1
ATOM 777 O O . ASP B 1 12 ? 1.242 -14.68 -1.497 1 96.5 12 ASP B O 1
ATOM 781 N N . LEU B 1 13 ? 2.693 -13.008 -1.665 1 96.5 13 LEU B N 1
ATOM 782 C CA . LEU B 1 13 ? 1.756 -12.125 -2.359 1 96.5 13 LEU B CA 1
ATOM 783 C C . LEU B 1 13 ? 1.289 -12.758 -3.666 1 96.5 13 LEU B C 1
ATOM 785 O O . LEU B 1 13 ? 0.12 -12.633 -4.039 1 96.5 13 LEU B O 1
ATOM 789 N N . SER B 1 14 ? 2.186 -13.438 -4.297 1 94.94 14 SER B N 1
ATOM 790 C CA . SER B 1 14 ? 1.859 -14.117 -5.547 1 94.94 14 SER B CA 1
ATOM 791 C C . SER B 1 14 ? 1.049 -15.383 -5.293 1 94.94 14 SER B C 1
ATOM 793 O O . SER B 1 14 ? 0.098 -15.68 -6.023 1 94.94 14 SER B O 1
ATOM 795 N N . ARG B 1 15 ? 1.321 -16.047 -4.219 1 95.56 15 ARG B N 1
ATOM 796 C CA . ARG B 1 15 ? 0.74 -17.359 -3.975 1 95.56 15 ARG B CA 1
ATOM 797 C C . ARG B 1 15 ? -0.576 -17.25 -3.213 1 95.56 15 ARG B C 1
ATOM 799 O O . ARG B 1 15 ? -1.489 -18.047 -3.416 1 95.56 15 ARG B O 1
ATOM 806 N N . LYS B 1 16 ? -0.606 -16.281 -2.297 1 95.81 16 LYS B N 1
ATOM 807 C CA . LYS B 1 16 ? -1.764 -16.109 -1.422 1 95.81 16 LYS B CA 1
ATOM 808 C C . LYS B 1 16 ? -2.354 -14.711 -1.551 1 95.81 16 LYS B C 1
ATOM 810 O O . LYS B 1 16 ? -2.625 -14.047 -0.546 1 95.81 16 LYS B O 1
ATOM 815 N N . SER B 1 17 ? -2.482 -14.25 -2.738 1 96.44 17 SER B N 1
ATOM 816 C CA . SER B 1 17 ? -2.926 -12.883 -2.992 1 96.44 17 SER B CA 1
ATOM 817 C C . SER B 1 17 ? -4.309 -12.633 -2.396 1 96.44 17 SER B C 1
ATOM 819 O O . SER B 1 17 ? -4.547 -11.586 -1.794 1 96.44 17 SER B O 1
ATOM 821 N N . GLY B 1 18 ? -5.18 -13.578 -2.564 1 96.06 18 GLY B N 1
ATOM 822 C CA . GLY B 1 18 ? -6.531 -13.422 -2.055 1 96.06 18 GLY B CA 1
ATOM 823 C C . GLY B 1 18 ? -6.578 -13.156 -0.561 1 96.06 18 GLY B C 1
ATOM 824 O O . GLY B 1 18 ? -7.277 -12.25 -0.109 1 96.06 18 GLY B O 1
ATOM 825 N N . ASP B 1 19 ? -5.867 -13.977 0.182 1 96.5 19 ASP B N 1
ATOM 826 C CA . ASP B 1 19 ? -5.824 -13.836 1.633 1 96.5 19 ASP B CA 1
ATOM 827 C C . ASP B 1 19 ? -5.18 -12.508 2.033 1 96.5 19 ASP B C 1
ATOM 829 O O . ASP B 1 19 ? -5.672 -11.82 2.934 1 96.5 19 ASP B O 1
ATOM 833 N N . ILE B 1 20 ? -4.129 -12.188 1.373 1 96.56 20 ILE B N 1
ATOM 834 C CA . ILE B 1 20 ? -3.375 -10.984 1.694 1 96.56 20 ILE B CA 1
ATOM 835 C C . ILE B 1 20 ? -4.211 -9.75 1.356 1 96.56 20 ILE B C 1
ATOM 837 O O . ILE B 1 20 ? -4.242 -8.781 2.123 1 96.56 20 ILE B O 1
ATOM 841 N N . ILE B 1 21 ? -4.961 -9.781 0.247 1 96.75 21 ILE B N 1
ATOM 842 C CA . ILE B 1 21 ? -5.852 -8.703 -0.158 1 96.75 21 ILE B CA 1
ATOM 843 C C . ILE B 1 21 ? -6.957 -8.523 0.884 1 96.75 21 ILE B C 1
ATOM 845 O O . ILE B 1 21 ? -7.25 -7.402 1.303 1 96.75 21 ILE B O 1
ATOM 849 N N . ALA B 1 22 ? -7.484 -9.625 1.257 1 96.5 22 ALA B N 1
ATOM 850 C CA . ALA B 1 22 ? -8.555 -9.57 2.254 1 96.5 22 ALA B CA 1
ATOM 851 C C . ALA B 1 22 ? -8.055 -8.93 3.549 1 96.5 22 ALA B C 1
ATOM 853 O O . ALA B 1 22 ? -8.766 -8.141 4.172 1 96.5 22 ALA B O 1
ATOM 854 N N . GLU B 1 23 ? -6.883 -9.305 3.896 1 94.88 23 GLU B N 1
ATOM 855 C CA . GLU B 1 23 ? -6.293 -8.75 5.113 1 94.88 23 GLU B CA 1
ATOM 856 C C . GLU B 1 23 ? -6.012 -7.262 4.961 1 94.88 23 GLU B C 1
ATOM 858 O O . GLU B 1 23 ? -6.277 -6.477 5.871 1 94.88 23 GLU B O 1
ATOM 863 N N . ALA B 1 24 ? -5.574 -6.91 3.809 1 95.56 24 ALA B N 1
ATOM 864 C CA . ALA B 1 24 ? -5.184 -5.527 3.541 1 95.56 24 ALA B CA 1
ATOM 865 C C . ALA B 1 24 ? -6.402 -4.605 3.521 1 95.56 24 ALA B C 1
ATOM 867 O O . ALA B 1 24 ? -6.281 -3.402 3.756 1 95.56 24 ALA B O 1
ATOM 868 N N . LEU B 1 25 ? -7.555 -5.148 3.23 1 94.75 25 LEU B N 1
ATOM 869 C CA . LEU B 1 25 ? -8.781 -4.363 3.234 1 94.75 25 LEU B CA 1
ATOM 870 C C . LEU B 1 25 ? -9.164 -3.951 4.652 1 94.75 25 LEU B C 1
ATOM 872 O O . LEU B 1 25 ? -9.883 -2.973 4.848 1 94.75 25 LEU B O 1
ATOM 876 N N . ARG B 1 26 ? -8.578 -4.688 5.598 1 92.31 26 ARG B N 1
ATOM 877 C CA . ARG B 1 26 ? -8.922 -4.434 6.992 1 92.31 26 ARG B CA 1
ATOM 878 C C . ARG B 1 26 ? -7.82 -3.654 7.699 1 92.31 26 ARG B C 1
ATOM 880 O O . ARG B 1 26 ? -8.094 -2.85 8.594 1 92.31 26 ARG B O 1
ATOM 887 N N . HIS B 1 27 ? -6.598 -4.027 7.352 1 90.25 27 HIS B N 1
ATOM 888 C CA 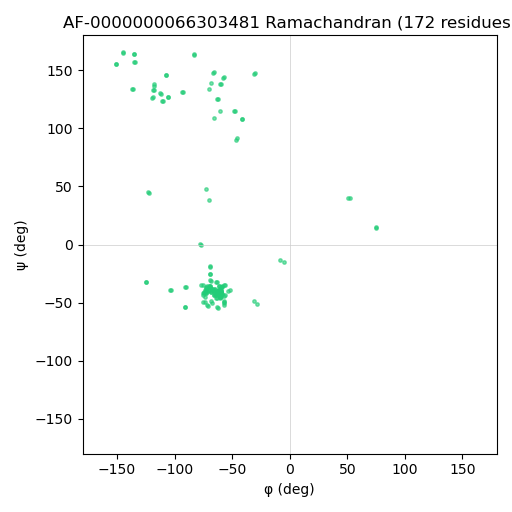. HIS B 1 27 ? -5.445 -3.359 7.945 1 90.25 27 HIS B CA 1
ATOM 889 C C . HIS B 1 27 ? -4.25 -3.375 6.996 1 90.25 27 HIS B C 1
ATOM 891 O O . HIS 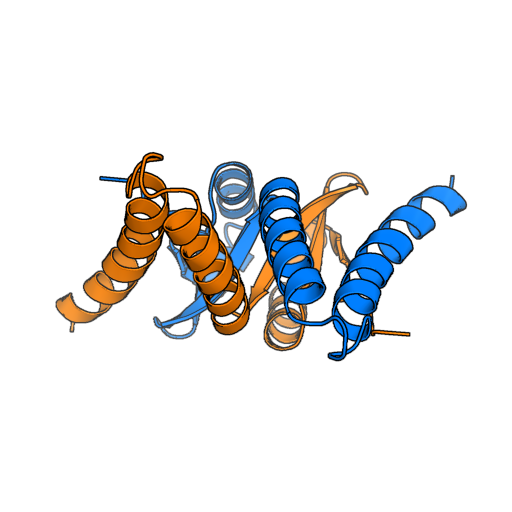B 1 27 ? -4.152 -4.246 6.133 1 90.25 27 HIS B O 1
ATOM 897 N N . PRO B 1 28 ? -3.398 -2.469 7.156 1 93.12 28 PRO B N 1
ATOM 898 C CA . PRO B 1 28 ? -2.209 -2.445 6.301 1 93.12 28 PRO B CA 1
ATOM 899 C C . PRO B 1 28 ? -1.364 -3.711 6.434 1 93.12 28 PRO B C 1
ATOM 901 O O . PRO B 1 28 ? -1.212 -4.246 7.535 1 93.12 28 PRO B O 1
ATOM 904 N N . VAL B 1 29 ? -0.904 -4.188 5.301 1 94.75 29 VAL B N 1
ATOM 905 C CA . VAL B 1 29 ? -0.084 -5.391 5.246 1 94.75 29 VAL B CA 1
ATOM 906 C C . VAL B 1 29 ? 1.297 -5.051 4.688 1 94.75 29 VAL B C 1
ATOM 908 O O . VAL B 1 29 ? 1.41 -4.391 3.652 1 94.75 29 VAL B O 1
ATOM 911 N N . THR B 1 30 ? 2.301 -5.57 5.395 1 96 30 THR B N 1
ATOM 912 C CA . THR B 1 30 ? 3.674 -5.332 4.961 1 96 30 THR B CA 1
ATOM 913 C C . THR B 1 30 ? 4.16 -6.465 4.066 1 96 30 THR B C 1
ATOM 915 O O . THR B 1 30 ? 3.951 -7.641 4.375 1 96 30 THR B O 1
ATOM 918 N N . ILE B 1 31 ? 4.695 -6.066 2.992 1 96.75 31 ILE B N 1
ATOM 919 C CA . ILE B 1 31 ? 5.281 -7.027 2.062 1 96.75 31 ILE B CA 1
ATOM 920 C C . ILE B 1 31 ? 6.805 -6.961 2.148 1 96.75 31 ILE B C 1
ATOM 922 O O . ILE B 1 31 ? 7.398 -5.891 2.002 1 96.75 31 ILE B O 1
ATOM 926 N N . THR B 1 32 ? 7.418 -8.18 2.371 1 97.12 32 THR B N 1
ATOM 927 C CA . THR B 1 32 ? 8.859 -8.242 2.582 1 97.12 32 THR B CA 1
ATOM 928 C C . THR B 1 32 ? 9.562 -8.836 1.363 1 97.12 32 THR B C 1
ATOM 930 O O . THR B 1 32 ? 8.961 -9.617 0.616 1 97.12 32 THR B O 1
ATOM 933 N N . GLN B 1 33 ? 10.75 -8.328 1.112 1 94.94 33 GLN B N 1
ATOM 934 C CA . GLN B 1 33 ? 11.695 -8.914 0.167 1 94.94 33 GLN B CA 1
ATOM 935 C C . GLN B 1 33 ? 12.984 -9.328 0.864 1 94.94 33 GLN B C 1
ATOM 937 O O . GLN B 1 33 ? 13.625 -8.516 1.531 1 94.94 33 GLN B O 1
ATOM 942 N N . ARG B 1 34 ? 13.305 -10.477 0.676 1 93.5 34 ARG B N 1
ATOM 943 C CA . ARG B 1 34 ? 14.484 -11.008 1.347 1 93.5 34 ARG B CA 1
ATOM 944 C C . ARG B 1 34 ? 14.438 -10.727 2.844 1 93.5 34 ARG B C 1
ATOM 946 O O . ARG B 1 34 ? 15.406 -10.211 3.414 1 93.5 34 ARG B O 1
ATOM 953 N N . ASN B 1 35 ? 13.344 -10.852 3.348 1 91.44 35 ASN B N 1
ATOM 954 C CA . ASN B 1 35 ? 13.094 -10.773 4.785 1 91.44 35 ASN B CA 1
ATOM 955 C C . ASN B 1 35 ? 13.156 -9.336 5.285 1 91.44 35 ASN B C 1
ATOM 957 O O . ASN B 1 35 ? 13.336 -9.094 6.48 1 91.44 35 ASN B O 1
ATOM 961 N N . LYS B 1 36 ? 13.117 -8.422 4.457 1 93.81 36 LYS B N 1
ATOM 962 C CA . LYS B 1 36 ? 13.062 -7 4.801 1 93.81 36 LYS B CA 1
ATOM 963 C C . LYS B 1 36 ? 11.781 -6.359 4.281 1 93.81 36 LYS B C 1
ATOM 965 O O . LYS B 1 36 ? 11.367 -6.613 3.146 1 93.81 36 LYS B O 1
ATOM 970 N N . PRO B 1 37 ? 11.203 -5.566 5.113 1 94.56 37 PRO B N 1
ATOM 971 C CA . PRO B 1 37 ? 10.023 -4.848 4.633 1 94.56 37 PRO B CA 1
ATOM 972 C C . PRO B 1 37 ? 10.336 -3.904 3.473 1 94.56 37 PRO B C 1
ATOM 974 O O . PRO B 1 37 ? 11.211 -3.049 3.588 1 94.56 37 PRO B O 1
ATOM 977 N N . ARG B 1 38 ? 9.633 -4.07 2.375 1 96.62 38 ARG B N 1
ATOM 978 C CA . ARG B 1 38 ? 9.93 -3.248 1.206 1 96.62 38 ARG B CA 1
ATOM 979 C C . ARG B 1 38 ? 8.688 -2.512 0.723 1 96.62 38 ARG B C 1
ATOM 981 O O . ARG B 1 38 ? 8.781 -1.412 0.177 1 96.62 38 ARG B O 1
ATOM 988 N N . LEU B 1 39 ? 7.5 -3.174 0.914 1 97.44 39 LEU B N 1
ATOM 989 C CA . LEU B 1 39 ? 6.258 -2.609 0.393 1 97.44 39 LEU B CA 1
ATOM 990 C C . LEU B 1 39 ? 5.145 -2.695 1.431 1 97.44 39 LEU B C 1
ATOM 992 O O . LEU B 1 39 ? 5.262 -3.432 2.412 1 97.44 39 LEU B O 1
ATOM 996 N N . VAL B 1 40 ? 4.094 -1.911 1.164 1 96.44 40 VAL B N 1
ATOM 997 C CA . VAL B 1 40 ? 2.904 -1.954 2.012 1 96.44 40 VAL B CA 1
ATOM 998 C C . VAL B 1 40 ? 1.649 -1.955 1.142 1 96.44 40 VAL B C 1
ATOM 1000 O O . VAL B 1 40 ? 1.565 -1.211 0.161 1 96.44 40 VAL B O 1
ATOM 1003 N N . LEU B 1 41 ? 0.825 -2.781 1.49 1 96.94 41 LEU B N 1
ATOM 1004 C CA . LEU B 1 41 ? -0.489 -2.875 0.863 1 96.94 41 LEU B CA 1
ATOM 1005 C C . LEU B 1 41 ? -1.584 -2.428 1.826 1 96.94 41 LEU B C 1
ATOM 1007 O O . LEU B 1 41 ? -1.678 -2.936 2.945 1 96.94 41 LEU B O 1
ATOM 1011 N N . LEU B 1 42 ? -2.377 -1.451 1.446 1 94.56 42 LEU B N 1
ATOM 1012 C CA . LEU B 1 42 ? -3.451 -1.019 2.332 1 94.56 42 LEU B CA 1
ATOM 1013 C C . LEU B 1 42 ? -4.68 -0.597 1.533 1 94.56 42 LEU B C 1
ATOM 1015 O O . LEU B 1 42 ? -4.605 -0.424 0.315 1 94.56 42 LEU B O 1
ATOM 1019 N N . ASN B 1 43 ? -5.73 -0.487 2.252 1 94.88 43 ASN B N 1
ATOM 1020 C CA . ASN B 1 43 ? -7 -0.104 1.642 1 94.88 43 ASN B CA 1
ATOM 1021 C C . ASN B 1 43 ? -6.957 1.327 1.112 1 94.88 43 ASN B C 1
ATOM 1023 O O . ASN B 1 43 ? -6.363 2.207 1.738 1 94.88 43 ASN B O 1
ATOM 1027 N N . ILE B 1 44 ? -7.625 1.569 0.114 1 94.5 44 ILE B N 1
ATOM 1028 C CA . ILE B 1 44 ? -7.566 2.85 -0.583 1 94.5 44 ILE B CA 1
ATOM 1029 C C . ILE B 1 44 ? -8.102 3.955 0.322 1 94.5 44 ILE B C 1
ATOM 1031 O O . ILE B 1 44 ? -7.613 5.086 0.287 1 94.5 44 ILE B O 1
ATOM 1035 N N . ASP B 1 45 ? -9.109 3.721 1.071 1 89.75 45 ASP B N 1
ATOM 1036 C CA . ASP B 1 45 ? -9.695 4.715 1.969 1 89.75 45 ASP B CA 1
ATOM 1037 C C . ASP B 1 45 ? -8.664 5.211 2.982 1 89.75 45 ASP B C 1
ATOM 1039 O O . ASP B 1 45 ? -8.562 6.41 3.238 1 89.75 45 ASP B O 1
ATOM 1043 N N . ASP B 1 46 ? -7.902 4.297 3.498 1 86.94 46 ASP B N 1
ATOM 1044 C CA . ASP B 1 46 ? -6.855 4.645 4.453 1 86.94 46 ASP B CA 1
ATOM 1045 C C . ASP B 1 46 ? -5.77 5.488 3.797 1 86.94 46 ASP B C 1
ATOM 1047 O O . ASP B 1 46 ? -5.27 6.441 4.395 1 86.94 46 ASP B O 1
ATOM 1051 N N . TYR B 1 47 ? -5.461 5.047 2.674 1 90.25 47 TYR B N 1
ATOM 1052 C CA . TYR B 1 47 ? -4.434 5.777 1.934 1 90.25 47 TYR B CA 1
ATOM 1053 C C . TYR B 1 47 ? -4.875 7.215 1.667 1 90.25 47 TYR B C 1
ATOM 1055 O O . TYR B 1 47 ? -4.102 8.156 1.86 1 90.25 47 TYR B O 1
ATOM 1063 N N . GLU B 1 48 ? -6.102 7.41 1.254 1 85.19 48 GLU B N 1
ATOM 1064 C CA . GLU B 1 48 ? -6.645 8.734 0.977 1 85.19 48 GLU B CA 1
ATOM 1065 C C . GLU B 1 48 ? -6.66 9.602 2.234 1 85.19 48 GLU B C 1
ATOM 1067 O O . GLU B 1 48 ? -6.379 10.797 2.174 1 85.19 48 GLU B O 1
ATOM 1072 N N . ARG B 1 49 ? -6.992 9.047 3.287 1 84 49 ARG B N 1
ATOM 1073 C CA . ARG B 1 49 ? -6.988 9.766 4.562 1 84 49 ARG B CA 1
ATOM 1074 C C . ARG B 1 49 ? -5.59 10.266 4.906 1 84 49 ARG B C 1
ATOM 1076 O O . ARG B 1 49 ? -5.422 11.406 5.336 1 84 49 ARG B O 1
ATOM 1083 N N . LEU B 1 50 ? -4.645 9.422 4.73 1 81.94 50 LEU B N 1
ATOM 1084 C CA . LEU B 1 50 ? -3.252 9.773 4.992 1 81.94 50 LEU B CA 1
ATOM 1085 C C . LEU B 1 50 ? -2.795 10.898 4.062 1 81.94 50 LEU B C 1
ATOM 1087 O O . LEU B 1 50 ? -2.111 11.828 4.496 1 81.94 50 LEU B O 1
ATOM 1091 N N . MET B 1 51 ? -3.242 10.742 2.855 1 82.62 51 MET B N 1
ATOM 1092 C CA . MET B 1 51 ? -2.844 11.711 1.839 1 82.62 51 MET B CA 1
ATOM 1093 C C . MET B 1 51 ? -3.469 13.078 2.113 1 82.62 51 MET B C 1
ATOM 1095 O O . MET B 1 51 ? -2.836 14.109 1.895 1 82.62 51 MET B O 1
ATOM 1099 N N . ARG B 1 52 ? -4.688 13.109 2.512 1 77 52 ARG B N 1
ATOM 1100 C CA . ARG B 1 52 ? -5.383 14.352 2.836 1 77 52 ARG B CA 1
ATOM 1101 C C . ARG B 1 52 ? -4.68 15.094 3.967 1 77 52 ARG B C 1
ATOM 1103 O O . ARG B 1 52 ? -4.566 16.328 3.934 1 77 52 ARG B O 1
ATOM 1110 N N . GLN B 1 53 ? -4.266 14.375 4.82 1 72 53 GLN B N 1
ATOM 1111 C CA . GLN B 1 53 ? -3.588 14.977 5.961 1 72 53 GLN B CA 1
ATOM 1112 C C . GLN B 1 53 ? -2.203 15.484 5.566 1 72 53 GLN B C 1
ATOM 1114 O O . GLN B 1 53 ? -1.752 16.516 6.07 1 72 53 GLN B O 1
ATOM 1119 N N . TYR B 1 54 ? -1.636 14.688 4.789 1 70.44 54 TYR B N 1
ATOM 1120 C CA . TYR B 1 54 ? -0.336 15.094 4.262 1 70.44 54 TYR B CA 1
ATOM 1121 C C . TYR B 1 54 ? -0.444 16.391 3.479 1 70.44 54 TYR B C 1
ATOM 1123 O O . TYR B 1 54 ? 0.386 17.297 3.637 1 70.44 54 TYR B O 1
ATOM 1131 N 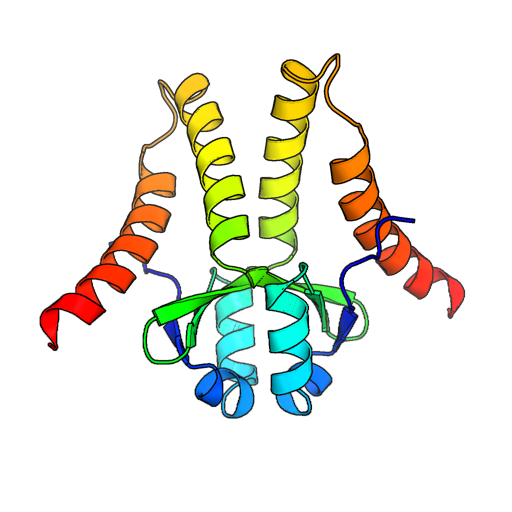N . ASP B 1 55 ? -1.493 16.438 2.613 1 65.5 55 ASP B N 1
ATOM 1132 C CA . ASP B 1 55 ? -1.726 17.609 1.789 1 65.5 55 ASP B CA 1
A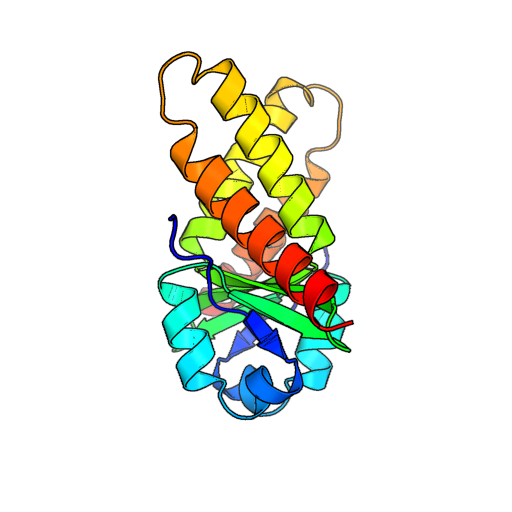TOM 1133 C C . ASP B 1 55 ? -2.039 18.828 2.652 1 65.5 55 ASP B C 1
ATOM 1135 O O . ASP B 1 55 ? -1.614 19.953 2.34 1 65.5 55 ASP B O 1
ATOM 1139 N N . ALA B 1 56 ? -2.781 18.688 3.666 1 60.88 56 ALA B N 1
ATOM 1140 C CA . ALA B 1 56 ? -3.17 19.781 4.551 1 60.88 56 ALA B CA 1
ATOM 1141 C C . ALA B 1 56 ? -1.944 20.438 5.184 1 60.88 56 ALA B C 1
ATOM 1143 O O . ALA B 1 56 ? -1.897 21.656 5.344 1 60.88 56 ALA B O 1
ATOM 1144 N N . ARG B 1 57 ? -1.023 19.719 5.551 1 58.41 57 ARG B N 1
ATOM 1145 C CA . ARG B 1 57 ? 0.189 20.266 6.148 1 58.41 57 ARG B CA 1
ATOM 1146 C C . ARG B 1 57 ? 1.052 20.953 5.094 1 58.41 57 ARG B C 1
ATOM 1148 O O . ARG B 1 57 ? 1.775 21.906 5.398 1 58.41 57 ARG B O 1
ATOM 1155 N N . SER B 1 58 ? 1.022 20.188 4.031 1 56.69 58 SER B N 1
ATOM 1156 C CA . SER B 1 58 ? 1.81 20.797 2.967 1 56.69 58 SER B CA 1
ATOM 1157 C C . SER B 1 58 ? 1.226 22.141 2.555 1 56.69 58 SER B C 1
ATOM 1159 O O . SER B 1 58 ? 1.964 23.062 2.186 1 56.69 58 SER B O 1
ATOM 1161 N N . VAL B 1 59 ? -0.059 22.188 2.527 1 52.91 59 VAL B N 1
ATOM 1162 C CA . VAL B 1 59 ? -0.708 23.469 2.229 1 52.91 59 VAL B CA 1
ATOM 1163 C C . VAL B 1 59 ? -0.453 24.453 3.363 1 52.91 59 VAL B C 1
ATOM 1165 O O . VAL B 1 59 ? -0.284 25.656 3.125 1 52.91 59 VAL B O 1
ATOM 1168 N N . GLY B 1 60 ? -0.493 23.969 4.492 1 48.16 60 GLY B N 1
ATOM 1169 C CA . GLY B 1 60 ? -0.161 24.922 5.531 1 48.16 60 GLY B CA 1
ATOM 1170 C C . GLY B 1 60 ? 1.26 25.453 5.43 1 48.16 60 GLY B C 1
ATOM 1171 O O . GLY B 1 60 ? 1.505 26.641 5.633 1 48.16 60 GLY B O 1
ATOM 1172 N N . THR B 1 61 ? 2.234 24.516 5.379 1 45.88 61 THR B N 1
ATOM 1173 C CA . THR B 1 61 ? 3.588 25.031 5.188 1 45.88 61 THR B CA 1
ATOM 1174 C C . THR B 1 61 ? 3.799 25.469 3.74 1 45.88 61 THR B C 1
ATOM 1176 O O . THR B 1 61 ? 4.758 26.172 3.436 1 45.88 61 THR B O 1
ATOM 1179 N N . LEU B 1 62 ? 3.316 24.625 2.789 1 45.41 62 LEU B N 1
ATOM 1180 C CA . LEU B 1 62 ? 3.473 25 1.392 1 45.41 62 LEU B CA 1
ATOM 1181 C C . LEU B 1 62 ? 2.578 26.188 1.05 1 45.41 62 LEU B C 1
ATOM 1183 O O . LEU B 1 62 ? 2.051 26.281 -0.061 1 45.41 62 LEU B O 1
ATOM 1187 N N . GLU B 1 63 ? 2.221 27.203 1.584 1 41.81 63 GLU B N 1
ATOM 1188 C CA . GLU B 1 63 ? 2.152 28.438 0.797 1 41.81 63 GLU B CA 1
ATOM 1189 C C . GLU B 1 63 ? 3.201 28.438 -0.312 1 41.81 63 GLU B C 1
ATOM 1191 O O . GLU B 1 63 ? 2.973 29 -1.389 1 41.81 63 GLU B O 1
ATOM 1196 N N . THR B 1 64 ? 4.562 28.125 -0.125 1 40.03 64 THR B N 1
ATOM 1197 C CA . THR B 1 64 ? 5.555 28.172 -1.195 1 40.03 64 THR B CA 1
ATOM 1198 C C . THR B 1 64 ? 5.672 26.828 -1.89 1 40.03 64 THR B C 1
ATOM 1200 O O . THR B 1 64 ? 6.199 26.734 -3 1 40.03 64 THR B O 1
ATOM 1203 N N . LEU B 1 65 ? 5.891 25.75 -1.231 1 41.38 65 LEU B N 1
ATOM 1204 C CA . LEU B 1 65 ? 6.297 24.5 -1.874 1 41.38 65 LEU B CA 1
ATOM 1205 C C . LEU B 1 65 ? 5.148 23.906 -2.691 1 41.38 65 LEU B C 1
ATOM 1207 O O . LEU B 1 65 ? 3.986 24 -2.295 1 41.38 65 LEU B O 1
ATOM 1211 N N . PRO B 1 66 ? 5.344 23.422 -4.008 1 42.84 66 PRO B N 1
ATOM 1212 C CA . PRO B 1 66 ? 4.602 23.203 -5.254 1 42.84 66 PRO B CA 1
ATOM 1213 C C . PRO B 1 66 ? 3.441 22.234 -5.09 1 42.84 66 PRO B C 1
ATOM 1215 O O . PRO B 1 66 ? 3.506 21.328 -4.254 1 42.84 66 PRO B O 1
ATOM 1218 N N . GLY B 1 67 ? 2.109 22.516 -5.223 1 42.31 67 GLY B N 1
ATOM 1219 C CA . GLY B 1 67 ? 0.896 21.922 -5.762 1 42.31 67 GLY B CA 1
ATOM 1220 C C . GLY B 1 67 ? 1.155 20.656 -6.559 1 42.31 67 GLY B C 1
ATOM 1221 O O . GLY B 1 67 ? 0.229 20.062 -7.125 1 42.31 67 GLY B O 1
ATOM 1222 N N . GLU B 1 68 ? 2.377 20.391 -6.906 1 42.81 68 GLU B N 1
ATOM 1223 C CA . GLU B 1 68 ? 2.791 19.359 -7.855 1 42.81 68 GLU B CA 1
ATOM 1224 C C . GLU B 1 68 ? 2.643 17.969 -7.258 1 42.81 68 GLU B C 1
ATOM 1226 O O . GLU B 1 68 ? 2.291 17.016 -7.961 1 42.81 68 GLU B O 1
ATOM 1231 N N . LEU B 1 69 ? 2.912 17.797 -5.949 1 44.31 69 LEU B N 1
ATOM 1232 C CA . LEU B 1 69 ? 2.805 16.438 -5.438 1 44.31 69 LEU B CA 1
ATOM 1233 C C . LEU B 1 69 ? 1.344 16.031 -5.301 1 44.31 69 LEU B C 1
ATOM 1235 O O . LEU B 1 69 ? 0.991 14.875 -5.594 1 44.31 69 LEU B O 1
ATOM 1239 N N . LEU B 1 70 ? 0.457 17 -4.801 1 47 70 LEU B N 1
ATOM 1240 C CA . LEU B 1 70 ? -0.972 16.719 -4.723 1 47 70 LEU B CA 1
ATOM 1241 C C . LEU B 1 70 ? -1.542 16.406 -6.105 1 47 70 LEU B C 1
ATOM 1243 O O . LEU B 1 70 ? -2.367 15.508 -6.258 1 47 70 LEU B O 1
ATOM 1247 N N . ASN B 1 71 ? -1.083 17.219 -7.109 1 47.03 71 ASN B N 1
ATOM 1248 C CA . ASN B 1 71 ? -1.543 17.016 -8.477 1 47.03 71 ASN B CA 1
ATOM 1249 C C . ASN B 1 71 ? -1.192 15.625 -8.984 1 47.03 71 ASN B C 1
ATOM 1251 O O . ASN B 1 71 ? -1.96 15.023 -9.734 1 47.03 71 ASN B O 1
ATOM 1255 N N . GLU B 1 72 ? -0.002 15.195 -8.531 1 45.03 72 GLU B N 1
ATOM 1256 C CA . GLU B 1 72 ? 0.37 13.859 -8.984 1 45.03 72 GLU B CA 1
ATOM 1257 C C . GLU B 1 72 ? -0.52 12.789 -8.352 1 45.03 72 GLU B C 1
ATOM 1259 O O . GLU B 1 72 ? -0.876 11.805 -9 1 45.03 72 GLU B O 1
ATOM 1264 N N . PHE B 1 73 ? -0.855 13.008 -7.172 1 48.78 73 PHE B N 1
ATOM 1265 C CA . PHE B 1 73 ? -1.744 12.062 -6.508 1 48.78 73 PHE B CA 1
ATOM 1266 C C . PHE B 1 73 ? -3.174 12.219 -7.008 1 48.78 73 PHE B C 1
ATOM 1268 O O . PHE B 1 73 ? -3.857 11.227 -7.27 1 48.78 73 PHE B O 1
ATOM 1275 N N . GLU B 1 74 ? -3.625 13.484 -7.012 1 48.53 74 GLU B N 1
ATOM 1276 C CA . GLU B 1 74 ? -4.941 13.734 -7.586 1 48.53 74 GLU B CA 1
ATOM 1277 C C . GLU B 1 74 ? -5.023 13.234 -9.023 1 48.53 74 GLU B C 1
ATOM 1279 O O . GLU B 1 74 ? -6.062 12.734 -9.453 1 48.53 74 GLU B O 1
ATOM 1284 N N . ALA B 1 75 ? -3.953 13.516 -9.781 1 45.03 75 ALA B N 1
ATOM 1285 C CA . ALA B 1 75 ? -3.893 13.031 -11.156 1 45.03 75 ALA B CA 1
ATOM 1286 C C . ALA B 1 75 ? -3.914 11.508 -11.203 1 45.03 75 ALA B C 1
ATOM 1288 O O . ALA B 1 75 ? -4.504 10.914 -12.109 1 45.03 75 ALA B O 1
ATOM 1289 N N . ALA B 1 76 ? -3.33 11.008 -10.289 1 44.06 76 ALA B N 1
ATOM 1290 C CA . ALA B 1 76 ? -3.344 9.547 -10.227 1 44.06 76 ALA B CA 1
ATOM 1291 C C . ALA B 1 76 ? -4.727 9.023 -9.844 1 44.06 76 ALA B C 1
ATOM 1293 O O . ALA B 1 76 ? -5.223 8.062 -10.438 1 44.06 76 ALA B O 1
ATOM 1294 N N . VAL B 1 77 ? -5.34 9.719 -8.914 1 48.59 77 VAL B N 1
ATOM 1295 C CA . VAL B 1 77 ? -6.695 9.375 -8.5 1 48.59 77 VAL B CA 1
ATOM 1296 C C . VAL B 1 77 ? -7.68 9.727 -9.609 1 48.59 77 VAL B C 1
ATOM 1298 O O . VAL B 1 77 ? -8.609 8.961 -9.891 1 48.59 77 VAL B O 1
ATOM 1301 N N . ASP B 1 78 ? -7.625 10.914 -10.055 1 49.06 78 ASP B N 1
ATOM 1302 C CA . ASP B 1 78 ? -8.492 11.383 -11.133 1 49.06 78 ASP B CA 1
ATOM 1303 C C . ASP B 1 78 ? -8.32 10.516 -12.383 1 49.06 78 ASP B C 1
ATOM 1305 O O . ASP B 1 78 ? -9.297 10.242 -13.086 1 49.06 78 ASP B O 1
ATOM 1309 N N . ALA B 1 79 ? -7.09 10.328 -12.828 1 41.56 79 ALA B N 1
ATOM 1310 C CA . ALA B 1 79 ? -6.879 9.43 -13.961 1 41.56 79 ALA B CA 1
ATOM 1311 C C . ALA B 1 79 ? -7.543 8.078 -13.719 1 41.56 79 ALA B C 1
ATOM 1313 O O . ALA B 1 79 ? -8.078 7.461 -14.648 1 41.56 79 ALA B O 1
ATOM 1314 N N . TYR B 1 80 ? -7.453 7.664 -12.547 1 44.41 80 TYR B N 1
ATOM 1315 C CA . TYR B 1 80 ? -8.086 6.41 -12.172 1 44.41 80 TYR B CA 1
ATOM 1316 C C . TYR B 1 80 ? -9.609 6.535 -12.195 1 44.41 80 TYR B C 1
ATOM 1318 O O . TYR B 1 80 ? -10.312 5.57 -12.5 1 44.41 80 TYR B O 1
ATOM 1326 N N . GLY B 1 81 ? -10.008 7.504 -11.609 1 43.19 81 GLY B N 1
ATOM 1327 C CA . GLY B 1 81 ? -11.445 7.73 -11.664 1 43.19 81 GLY B CA 1
ATOM 1328 C C . GLY B 1 81 ? -11.945 8.023 -13.07 1 43.19 81 GLY B C 1
ATOM 1329 O O . GLY B 1 81 ? -13.086 7.691 -13.406 1 43.19 81 GLY B O 1
ATOM 1330 N N . GLU B 1 82 ? -11.219 8.805 -13.742 1 43.19 82 GLU B N 1
ATOM 1331 C CA . GLU B 1 82 ? -11.711 9.156 -15.07 1 43.19 82 GLU B CA 1
ATOM 1332 C C . GLU B 1 82 ? -11.648 7.961 -16.016 1 43.19 82 GLU B C 1
ATOM 1334 O O . GLU B 1 82 ? -12.414 7.883 -16.984 1 43.19 82 GLU B O 1
ATOM 1339 N N . THR B 1 83 ? -10.68 7.215 -15.852 1 41.09 83 THR B N 1
ATOM 1340 C CA . THR B 1 83 ? -10.734 6.141 -16.828 1 41.09 83 THR B CA 1
ATOM 1341 C C . THR B 1 83 ? -11.977 5.273 -16.625 1 41.09 83 THR B C 1
ATOM 1343 O O . THR B 1 83 ? -12.414 4.578 -17.547 1 41.09 83 THR B O 1
ATOM 1346 N N . ASP B 1 84 ? -12.398 5.129 -15.5 1 38.66 84 ASP B N 1
ATOM 1347 C CA . ASP B 1 84 ? -13.633 4.352 -15.398 1 38.66 84 ASP B CA 1
ATOM 1348 C C . ASP B 1 84 ? -14.812 5.113 -15.992 1 38.66 84 ASP B C 1
ATOM 1350 O O . ASP B 1 84 ? -15.781 4.504 -16.453 1 38.66 84 ASP B O 1
ATOM 1354 N N . GLU B 1 85 ? -14.766 6.348 -15.922 1 38.75 85 GLU B N 1
ATOM 1355 C CA . GLU B 1 85 ? -15.977 6.98 -16.438 1 38.75 85 GLU B CA 1
ATOM 1356 C C . GLU B 1 85 ? -16.047 6.859 -17.953 1 38.75 85 GLU B C 1
ATOM 1358 O O . GLU B 1 85 ? -17.109 7.066 -18.547 1 38.75 85 GLU B O 1
ATOM 1363 N N . THR B 1 86 ? -14.953 6.934 -18.5 1 35.47 86 THR B N 1
ATOM 1364 C CA . THR B 1 86 ? -15.18 7.016 -19.938 1 35.47 86 THR B CA 1
ATOM 1365 C C . THR B 1 86 ? -15.594 5.656 -20.484 1 35.47 86 THR B C 1
ATOM 1367 O O . THR B 1 86 ? -16.156 5.578 -21.578 1 35.47 86 THR B O 1
ATOM 1370 N N . ASN B 1 87 ? -15.023 4.637 -20.094 1 34.5 87 ASN B N 1
ATOM 1371 C CA . ASN B 1 87 ? -15.469 3.512 -20.906 1 34.5 87 ASN B CA 1
ATOM 1372 C C . ASN B 1 87 ? -16.859 3.037 -20.5 1 34.5 87 ASN B C 1
ATOM 1374 O O . ASN B 1 87 ? -17.328 2.004 -20.969 1 34.5 87 ASN B O 1
ATOM 1378 N N . ARG B 1 88 ? -17.469 3.674 -19.5 1 26.25 88 ARG B N 1
ATOM 1379 C CA . ARG B 1 88 ? -18.844 3.213 -19.625 1 26.25 88 ARG B CA 1
ATOM 1380 C C . ARG B 1 88 ? -19.547 3.889 -20.797 1 26.25 88 ARG B C 1
ATOM 1382 O O . ARG B 1 88 ? -19.312 5.066 -21.062 1 26.25 88 ARG B O 1
#

Organism: Sinorhizobium fredii (strain NBRC 101917 / NGR234) (NCBI:txid394)

Secondary structure (DSSP, 8-state):
------EEEHHHHHHSHHHHHHHHTTS-EEEEETTEEEEEEEEHHHHHHHHHHHHHHHHHHTTSS-THHHHHHHHHHHHHHHHHHHH-/------EEEHHHHHHSHHHHHHHHTTS-EEEEETTEEEEEEEEHHHHHHHHHHHHHHHHHHTTSS-THHHHHHHHHHHHHHHHHHHH-

Sequence (176 aa):
MPRPGGSYSTSDLSRKSGDIIAEALRHPVTITQRNKPRLVLLNIDDYERLMRQYDARSVGTLETLPGELLNEFEAAVDAYGETDETNRMPRPGGSYSTSDLSRKSGDIIAEALRHPVTITQRNKPRLVLLNIDDYERLMRQYDARSVGTLETLPGELLNEFEAAVDAYGETDETNR

InterPro domains:
  IPR006442 Type II toxin-antitoxin system, antitoxin Phd/YefM [PF02604] (8-52)
  IPR036165 YefM-like superfamily [SSF143120] (8-59)

Nearest PDB structures (foldseek):
  8g8f-assembly1_B  TM=5.070E-01  e=7.464E-01  Homo sapiens
  7rgq-assembly1_H  TM=4.900E-01  e=1.124E+00  Homo sapiens
  8qqq-assembly1_D  TM=4.312E-01  e=1.204E+00  Mycolicibacterium smegmatis MC2 155
  2ja3-assembly2_D  TM=3.495E-01  e=1.204E+00  Homo sapiens
  8vux-assembly1_B  TM=2.055E-01  e=4.407E+00  Homo sapiens

Foldseek 3Di:
DPPPQAEEEPVCCVVVVVVSLVSQAVPKYFYDDPNHTDDIRHHPVVVVVVVVVVVVVCVVVPPPDDPVVVCVVVVVVVVVVVVVVPVD/DPPPQAEEEPVCCVVVVVVSLVSQAVPKYFYDDPNHTDDIRHHPVVVVVVVVVVVVVCVVVPVPDDPVVVCVVVVVVVVVVVVVVPVD

Radius of gyration: 16.53 Å; Cα contacts (8 Å, |Δi|>4): 252; chains: 2; bounding box: 38×46×45 Å